Protein AF-A0A2V9ZGJ6-F1 (afdb_monomer_lite)

Sequence (106 aa):
MRLRKANTKHEYADLELMVDDYKLSKKHVNIYEPVVFYAGDARQPVELVINNISKNHIHGYVSEPKYKAADLEAMATSSTANNNAHPAQTPSSAPPQRRKLELPSN

Secondary structure (DSSP, 8-state):
-EEEEEETTTTEEEEEEEETTEEEEEEEEETT-EEEE--TT--S-EEEEEEEEETTEEEEEEE--SS-HHHHHHHHHHHHHTTS---------PPPP-PPPPPPP-

pLDDT: mean 8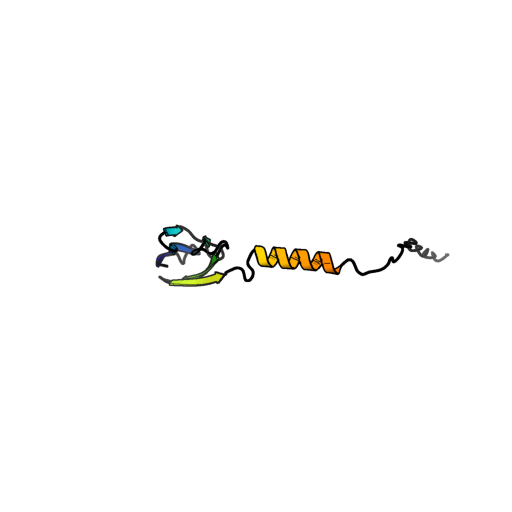0.38, std 17.4, range [40.78, 96.69]

Foldseek 3Di:
DAWPDFDQPQQFTWDWDCAPNDIDTDGGHHAQRWDWDAHDPPPWIKTWGWHHTDDRDTDTDIDTDPDHPVRVVVVVVVVVVVVPPDPDDDDDDDDDDDDDDDDDDD

Structure (mmCIF, N/CA/C/O backbone):
data_AF-A0A2V9ZGJ6-F1
#
_entry.id   AF-A0A2V9ZGJ6-F1
#
loop_
_atom_site.group_PDB
_atom_site.id
_atom_site.type_symbol
_atom_site.label_atom_id
_atom_site.label_alt_id
_atom_site.label_comp_id
_atom_site.label_asym_id
_atom_site.label_entity_id
_atom_site.label_seq_id
_atom_site.pdbx_PDB_ins_code
_atom_site.Cartn_x
_atom_site.Cartn_y
_atom_site.Cartn_z
_atom_site.occupancy
_atom_site.B_iso_or_equiv
_atom_site.auth_seq_id
_atom_site.auth_comp_id
_atom_site.auth_asym_id
_atom_site.auth_atom_id
_atom_site.pdbx_PDB_model_num
ATOM 1 N N . MET A 1 1 ? 2.470 -10.041 3.181 1.00 85.69 1 MET A N 1
ATOM 2 C CA . MET A 1 1 ? 2.248 -8.774 3.921 1.00 85.69 1 MET A CA 1
ATOM 3 C C . MET A 1 1 ? 1.414 -9.056 5.156 1.00 85.69 1 MET A C 1
ATOM 5 O O . MET A 1 1 ? 0.551 -9.923 5.097 1.00 85.69 1 MET A O 1
ATOM 9 N N . ARG A 1 2 ? 1.672 -8.363 6.262 1.00 93.12 2 ARG A N 1
ATOM 10 C CA . ARG A 1 2 ? 0.967 -8.528 7.531 1.00 93.12 2 ARG A CA 1
ATOM 11 C C . ARG A 1 2 ? 0.690 -7.167 8.156 1.00 93.12 2 ARG A C 1
ATOM 13 O O . ARG A 1 2 ? 1.598 -6.363 8.343 1.00 93.12 2 ARG A O 1
ATOM 20 N N . LEU A 1 3 ? -0.560 -6.956 8.554 1.00 95.19 3 LEU A N 1
ATOM 21 C CA . LEU 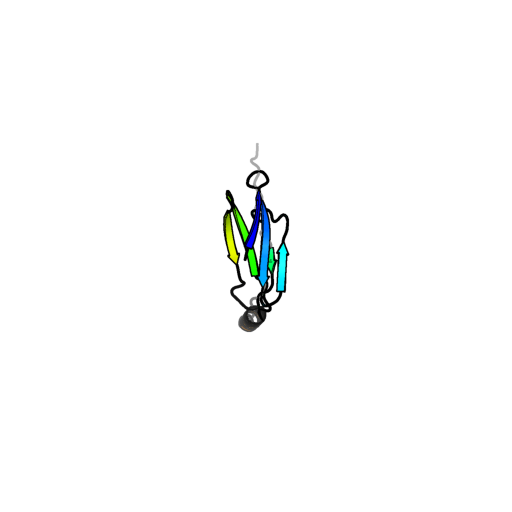A 1 3 ? -0.971 -5.813 9.358 1.00 95.19 3 LEU A CA 1
ATOM 22 C C . LEU A 1 3 ? -0.610 -6.068 10.828 1.00 95.19 3 LEU A C 1
ATOM 24 O O . LEU A 1 3 ? -1.019 -7.072 11.415 1.00 95.19 3 LEU A O 1
ATOM 28 N N . ARG A 1 4 ? 0.194 -5.182 11.416 1.00 95.50 4 ARG A N 1
ATOM 29 C CA . ARG A 1 4 ? 0.598 -5.240 12.829 1.00 95.50 4 ARG A CA 1
ATOM 30 C C . ARG A 1 4 ? -0.332 -4.415 13.709 1.00 95.50 4 ARG A C 1
ATOM 32 O O . ARG A 1 4 ? -0.652 -4.838 14.815 1.00 95.50 4 ARG A O 1
ATOM 39 N N . LYS A 1 5 ? -0.762 -3.255 13.213 1.00 95.44 5 LYS A N 1
ATOM 40 C CA . LYS A 1 5 ? -1.647 -2.327 13.917 1.00 95.44 5 LYS A CA 1
ATOM 41 C C . LYS A 1 5 ? -2.471 -1.545 12.907 1.00 95.44 5 LYS A C 1
ATOM 43 O O . LYS A 1 5 ? -1.941 -1.135 11.884 1.00 95.44 5 LYS A O 1
ATOM 48 N N . ALA A 1 6 ? -3.732 -1.297 13.233 1.00 96.06 6 ALA A N 1
ATOM 49 C CA . ALA A 1 6 ? -4.590 -0.356 12.524 1.00 96.06 6 ALA A CA 1
ATOM 50 C C . ALA A 1 6 ? -5.178 0.619 13.544 1.00 96.06 6 ALA A C 1
ATOM 52 O O . ALA A 1 6 ? -5.846 0.196 14.490 1.00 96.06 6 ALA A O 1
ATOM 53 N N . ASN A 1 7 ? -4.905 1.912 13.380 1.00 95.31 7 ASN A N 1
ATOM 54 C CA . ASN A 1 7 ? -5.493 2.965 14.191 1.00 95.31 7 ASN A CA 1
ATOM 55 C C . ASN A 1 7 ? -6.488 3.758 13.345 1.00 95.31 7 ASN A C 1
ATOM 57 O O . ASN A 1 7 ? -6.113 4.679 12.631 1.00 95.31 7 ASN A O 1
ATOM 61 N N . THR A 1 8 ? -7.768 3.417 13.469 1.00 95.38 8 THR A N 1
ATOM 62 C CA . THR A 1 8 ? -8.855 4.093 12.750 1.00 95.38 8 THR A CA 1
ATOM 63 C C . THR A 1 8 ? -9.112 5.516 13.245 1.00 95.38 8 THR A C 1
ATOM 65 O O . THR A 1 8 ? -9.754 6.283 12.547 1.00 95.38 8 THR A O 1
ATOM 68 N N . LYS A 1 9 ? -8.658 5.878 14.456 1.00 95.06 9 LYS A N 1
ATOM 69 C CA . LYS A 1 9 ? -8.866 7.225 15.013 1.00 95.06 9 LYS A CA 1
ATOM 70 C C . LYS A 1 9 ? -7.835 8.227 14.512 1.00 95.06 9 LYS A C 1
ATOM 72 O O . LYS A 1 9 ? -8.143 9.403 14.407 1.00 95.06 9 LYS A O 1
ATOM 77 N N . HIS A 1 10 ? -6.600 7.774 14.315 1.00 94.62 10 HIS A N 1
ATOM 78 C CA . HIS A 1 10 ? -5.474 8.618 13.900 1.00 94.62 10 HIS A CA 1
ATOM 79 C C . HIS A 1 10 ? -5.011 8.283 12.473 1.00 94.62 10 HIS A C 1
ATOM 81 O O . HIS A 1 10 ? -3.936 8.708 12.078 1.00 94.62 10 HIS A O 1
ATOM 87 N N . GLU A 1 11 ? -5.779 7.459 11.756 1.00 94.69 11 GLU A N 1
ATOM 88 C CA . GLU A 1 11 ? -5.590 7.128 10.339 1.00 94.69 11 GLU A CA 1
ATOM 89 C C . GLU A 1 11 ? -4.173 6.661 9.960 1.00 94.69 11 GLU A C 1
ATOM 91 O O . GLU A 1 11 ? -3.660 6.979 8.888 1.00 94.69 11 GLU A O 1
ATOM 96 N N . TYR A 1 12 ? -3.567 5.828 10.815 1.00 95.62 12 TYR A N 1
ATOM 97 C CA . TYR A 1 12 ? -2.283 5.185 10.525 1.00 95.62 12 TYR A CA 1
ATOM 98 C C . TYR A 1 12 ? -2.301 3.675 10.771 1.00 95.62 12 TYR A C 1
ATOM 100 O O . TYR A 1 12 ? -3.080 3.151 11.579 1.00 95.62 12 TYR A O 1
ATOM 108 N N . ALA A 1 13 ? -1.383 2.969 10.114 1.00 96.31 13 ALA A N 1
ATOM 109 C CA . ALA A 1 13 ? -1.166 1.539 10.279 1.00 96.31 13 ALA A CA 1
ATOM 110 C C . ALA A 1 13 ? 0.317 1.191 10.474 1.00 96.31 13 ALA A C 1
ATOM 112 O O . ALA A 1 13 ? 1.214 1.857 9.962 1.00 96.31 13 ALA A O 1
ATOM 113 N N . ASP A 1 14 ? 0.564 0.099 11.197 1.00 96.00 14 ASP A N 1
ATOM 114 C CA . ASP A 1 14 ? 1.873 -0.550 11.240 1.00 96.00 14 ASP A CA 1
ATOM 115 C C . ASP A 1 14 ? 1.822 -1.796 10.356 1.00 96.00 14 ASP A C 1
ATOM 117 O O . ASP A 1 14 ? 0.937 -2.646 10.508 1.00 96.00 14 ASP A O 1
ATOM 121 N N . LEU A 1 15 ? 2.788 -1.922 9.455 1.00 94.69 15 LEU A N 1
ATOM 122 C CA . LEU A 1 15 ? 2.847 -2.936 8.415 1.00 94.69 15 LEU A CA 1
ATOM 123 C C . LEU A 1 15 ? 4.158 -3.715 8.470 1.00 94.69 15 LEU A C 1
ATOM 125 O O . LEU A 1 15 ? 5.229 -3.187 8.766 1.00 94.69 15 LEU A O 1
ATOM 129 N N . GLU A 1 16 ? 4.065 -4.991 8.134 1.00 95.06 16 GLU A N 1
ATOM 130 C CA . GLU A 1 16 ? 5.198 -5.885 7.979 1.00 95.06 16 GLU A CA 1
ATOM 131 C C . GLU A 1 16 ? 5.105 -6.565 6.610 1.00 95.06 16 GLU A C 1
ATOM 133 O O . GLU A 1 16 ? 4.185 -7.335 6.329 1.00 95.06 16 GLU A O 1
ATOM 138 N N . LEU A 1 17 ? 6.047 -6.255 5.730 1.00 91.88 17 LEU A N 1
ATOM 139 C CA . LEU A 1 17 ? 6.137 -6.801 4.383 1.00 91.88 17 LEU A CA 1
ATOM 140 C C . LEU A 1 17 ? 7.315 -7.772 4.318 1.00 91.88 17 LEU A C 1
ATOM 142 O O . LEU A 1 17 ? 8.367 -7.521 4.899 1.00 91.88 17 LEU A O 1
ATOM 146 N N . MET A 1 18 ? 7.116 -8.882 3.617 1.00 91.19 18 MET A N 1
ATOM 147 C CA . MET A 1 18 ? 8.204 -9.762 3.210 1.00 91.19 18 MET A CA 1
ATOM 148 C C . MET A 1 18 ? 8.439 -9.472 1.736 1.00 91.19 18 MET A C 1
ATOM 150 O O . MET A 1 18 ? 7.482 -9.550 0.961 1.00 91.19 18 MET A O 1
ATOM 154 N N . VAL A 1 19 ? 9.650 -9.056 1.396 1.00 88.94 19 VAL A N 1
ATOM 155 C CA . VAL A 1 19 ? 10.066 -8.751 0.032 1.00 88.94 19 VAL A CA 1
ATOM 156 C C . VAL A 1 19 ? 11.285 -9.601 -0.254 1.00 88.94 19 VAL A C 1
ATOM 158 O O . VAL A 1 19 ? 12.309 -9.419 0.400 1.00 88.94 19 VAL A O 1
ATOM 161 N N . ASP A 1 20 ? 11.138 -10.560 -1.162 1.00 86.88 20 ASP A N 1
ATOM 162 C CA . ASP A 1 20 ? 12.114 -11.631 -1.369 1.00 86.88 20 ASP A CA 1
ATOM 163 C C . ASP A 1 20 ? 12.427 -12.323 -0.034 1.00 86.88 20 ASP A C 1
ATOM 165 O O . ASP A 1 20 ? 11.513 -12.829 0.622 1.00 86.88 20 ASP A O 1
ATOM 169 N N . ASP A 1 21 ? 13.677 -12.249 0.417 1.00 88.94 21 ASP A N 1
ATOM 170 C CA . ASP A 1 21 ? 14.140 -12.776 1.702 1.00 88.94 21 ASP A CA 1
ATOM 171 C C . ASP A 1 21 ? 14.258 -11.695 2.795 1.00 88.94 21 ASP A C 1
ATOM 173 O O . ASP A 1 21 ? 14.647 -11.971 3.935 1.00 88.94 21 ASP A O 1
ATOM 177 N N . TYR A 1 22 ? 13.908 -10.445 2.480 1.00 87.94 22 TYR A N 1
ATOM 178 C CA . TYR A 1 22 ? 13.991 -9.318 3.399 1.00 87.94 22 TYR A CA 1
ATOM 179 C C . TYR A 1 22 ? 12.661 -9.032 4.087 1.00 87.94 22 TYR A C 1
ATOM 181 O O . TYR A 1 22 ? 11.587 -8.941 3.488 1.00 87.94 22 TYR A O 1
ATOM 189 N N . LYS A 1 23 ? 12.749 -8.799 5.395 1.00 91.75 23 LYS A N 1
ATOM 190 C CA . LYS A 1 23 ? 11.615 -8.406 6.221 1.00 91.75 23 LYS A CA 1
ATOM 191 C C . LYS A 1 23 ? 11.614 -6.897 6.441 1.00 91.75 23 LYS A C 1
ATOM 193 O O . LYS A 1 23 ? 12.423 -6.369 7.201 1.00 91.75 23 LYS A O 1
ATOM 198 N N . LEU A 1 24 ? 10.660 -6.207 5.827 1.00 91.50 24 LEU A N 1
ATOM 199 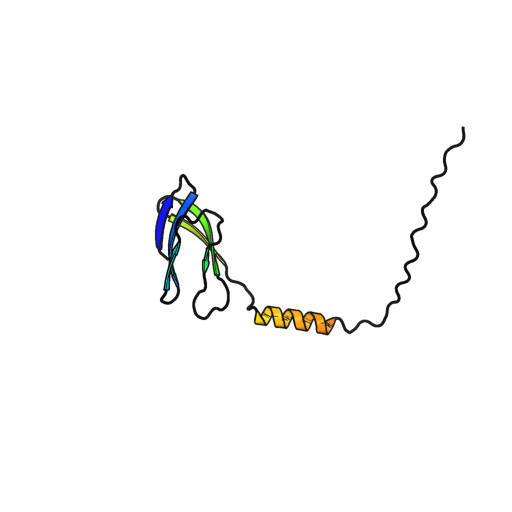C CA . LEU A 1 24 ? 10.478 -4.768 5.958 1.00 91.50 24 LEU A CA 1
ATOM 200 C C . LEU A 1 24 ? 9.386 -4.457 6.988 1.00 91.50 24 LEU A C 1
ATOM 202 O O . LEU A 1 24 ? 8.227 -4.831 6.823 1.00 91.50 24 LEU A O 1
ATOM 206 N N . SER A 1 25 ? 9.743 -3.729 8.044 1.00 94.56 25 SER A N 1
ATOM 207 C CA . SER A 1 25 ? 8.792 -3.228 9.041 1.00 94.56 25 SER A CA 1
ATOM 208 C C . SER A 1 25 ? 8.588 -1.729 8.842 1.00 94.56 25 SER A C 1
ATOM 210 O O . SER A 1 25 ? 9.500 -0.944 9.094 1.00 94.56 25 SER A O 1
ATOM 212 N N . LYS A 1 26 ? 7.381 -1.320 8.451 1.00 94.38 26 LYS A N 1
ATOM 213 C CA . LYS A 1 26 ? 6.986 0.089 8.335 1.00 94.38 26 LYS A CA 1
ATOM 214 C C . LYS A 1 26 ? 6.021 0.417 9.461 1.00 94.38 26 LYS A C 1
ATOM 216 O O . LYS A 1 26 ? 4.985 -0.223 9.603 1.00 94.38 26 LYS A O 1
ATOM 221 N N . LYS A 1 27 ? 6.393 1.372 10.303 1.00 95.19 27 LYS A N 1
ATOM 222 C CA . LYS A 1 27 ? 5.573 1.815 11.432 1.00 95.19 27 LYS A CA 1
AT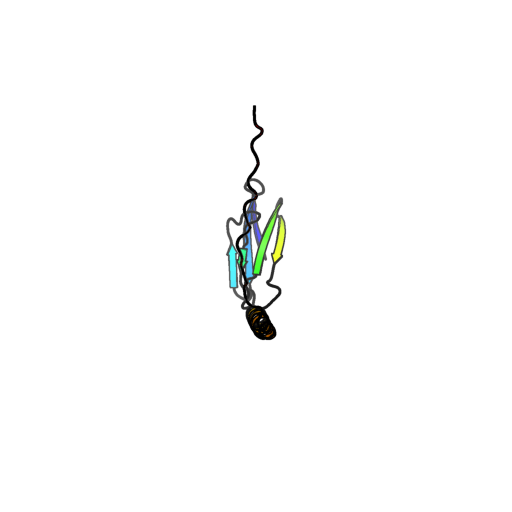OM 223 C C . LYS A 1 27 ? 4.983 3.172 11.104 1.00 95.19 27 LYS A C 1
ATOM 225 O O . LYS A 1 27 ? 5.661 3.967 10.463 1.00 95.19 27 LYS A O 1
ATOM 230 N N . HIS A 1 28 ? 3.779 3.422 11.598 1.00 95.75 28 HIS A N 1
ATOM 231 C CA . HIS A 1 28 ? 3.115 4.712 11.494 1.00 95.75 28 HIS A CA 1
ATOM 232 C C . HIS A 1 28 ? 2.944 5.197 10.043 1.00 95.75 28 HIS A C 1
ATOM 234 O O . HIS A 1 28 ? 3.222 6.347 9.734 1.00 95.75 28 HIS A O 1
ATOM 240 N N . VAL A 1 29 ? 2.502 4.299 9.157 1.00 95.56 29 VAL A N 1
ATOM 241 C CA . VAL A 1 29 ? 2.163 4.637 7.767 1.00 95.56 29 VAL A CA 1
ATOM 242 C C . VAL A 1 29 ? 0.800 5.308 7.755 1.00 95.56 29 VAL A C 1
ATOM 244 O O . VAL A 1 29 ? -0.180 4.682 8.172 1.00 95.56 29 VAL A O 1
ATOM 247 N N . ASN A 1 30 ? 0.733 6.551 7.288 1.00 96.69 30 ASN A N 1
ATOM 248 C CA . ASN A 1 30 ? -0.524 7.283 7.182 1.00 96.69 30 ASN A CA 1
ATOM 249 C C . ASN A 1 30 ? -1.308 6.877 5.928 1.00 96.69 30 ASN A C 1
ATOM 251 O O . ASN A 1 30 ? -0.765 6.317 4.971 1.00 96.69 30 ASN A O 1
ATOM 255 N N . ILE A 1 31 ? -2.605 7.177 5.915 1.00 95.50 31 ILE A N 1
ATOM 256 C CA . ILE A 1 31 ? -3.391 7.113 4.679 1.00 95.50 31 ILE A CA 1
ATOM 257 C C . ILE A 1 31 ? -2.803 8.051 3.613 1.00 95.50 31 ILE A C 1
ATOM 259 O O . ILE A 1 31 ? -2.296 9.126 3.924 1.00 95.50 31 ILE A O 1
ATOM 263 N N . TYR A 1 32 ? -2.866 7.630 2.351 1.00 96.06 32 TYR A N 1
ATOM 264 C CA . TYR A 1 32 ? -2.320 8.324 1.178 1.00 96.06 32 TYR A CA 1
ATOM 265 C C . TYR A 1 32 ? -0.802 8.552 1.186 1.00 96.06 32 TYR A C 1
ATOM 267 O O . TYR A 1 32 ? -0.279 9.227 0.302 1.00 96.06 32 TYR A O 1
ATOM 275 N N . GLU A 1 33 ? -0.081 7.955 2.134 1.00 94.62 33 GLU A N 1
ATOM 276 C CA . GLU A 1 33 ? 1.375 7.978 2.159 1.00 94.62 33 GLU A CA 1
ATOM 277 C C . GLU A 1 33 ? 1.934 6.813 1.323 1.00 94.62 33 GLU A C 1
ATOM 279 O O . GLU A 1 33 ? 1.618 5.650 1.608 1.00 94.62 33 GLU A O 1
ATOM 284 N N . PRO A 1 34 ? 2.751 7.082 0.286 1.00 94.94 34 PRO A N 1
ATOM 285 C CA . PRO A 1 34 ? 3.338 6.030 -0.529 1.00 94.94 34 PRO A CA 1
ATOM 286 C C . PRO A 1 34 ? 4.466 5.323 0.224 1.00 94.94 34 PRO A C 1
ATOM 288 O O . PRO A 1 34 ? 5.487 5.909 0.590 1.00 94.94 34 PRO A O 1
ATOM 291 N N . VAL A 1 35 ? 4.311 4.016 0.416 1.00 93.81 35 VAL A N 1
ATOM 292 C CA . VAL A 1 35 ? 5.356 3.146 0.951 1.00 93.81 35 VAL A CA 1
ATOM 293 C C . VAL A 1 35 ? 6.099 2.501 -0.209 1.00 93.81 35 VAL A C 1
ATOM 295 O O . VAL A 1 35 ? 5.644 1.506 -0.770 1.00 93.81 35 VAL A O 1
ATOM 298 N N . VAL A 1 36 ? 7.263 3.058 -0.533 1.00 92.88 36 VAL A N 1
ATOM 299 C CA . VAL A 1 36 ? 8.126 2.555 -1.608 1.00 92.88 36 VAL A CA 1
ATOM 300 C C . VAL A 1 36 ? 8.967 1.363 -1.134 1.00 92.88 36 VAL A C 1
ATOM 302 O O . VAL A 1 36 ? 9.582 1.412 -0.061 1.00 92.88 36 VAL A O 1
ATOM 305 N N . PHE A 1 37 ? 9.018 0.299 -1.935 1.00 91.06 37 PHE A N 1
ATOM 306 C CA . PHE A 1 37 ? 9.887 -0.867 -1.759 1.00 91.06 37 PHE A CA 1
ATOM 307 C C . PHE A 1 37 ? 10.326 -1.437 -3.118 1.00 91.06 37 PHE A C 1
ATOM 309 O O . PHE A 1 37 ? 9.749 -1.121 -4.150 1.00 91.06 37 PHE A O 1
ATOM 316 N N . TYR A 1 38 ? 11.363 -2.271 -3.124 1.00 89.31 38 TYR A N 1
ATOM 317 C CA . TYR A 1 38 ? 11.881 -2.927 -4.330 1.00 89.31 38 TYR A CA 1
ATOM 318 C C . TYR A 1 38 ? 11.643 -4.423 -4.206 1.00 89.31 38 TYR A C 1
ATOM 320 O O . TYR A 1 38 ? 12.094 -4.990 -3.218 1.00 89.31 38 TYR A O 1
ATOM 328 N N . ALA A 1 39 ? 10.931 -5.028 -5.157 1.00 82.94 39 ALA A N 1
ATOM 329 C CA . ALA A 1 39 ? 10.593 -6.450 -5.138 1.00 82.94 39 ALA A CA 1
ATOM 330 C C . ALA A 1 39 ? 11.420 -7.253 -6.153 1.00 82.94 39 ALA A C 1
ATOM 332 O O . ALA A 1 39 ? 11.362 -6.987 -7.352 1.00 82.94 39 ALA A O 1
ATOM 333 N N . GLY A 1 40 ? 12.148 -8.263 -5.694 1.00 78.25 40 GLY A N 1
ATOM 334 C CA . GLY A 1 40 ? 12.944 -9.176 -6.510 1.00 78.25 40 GLY A CA 1
ATOM 335 C C . GLY A 1 40 ? 14.091 -8.498 -7.243 1.00 78.25 40 GLY A C 1
ATOM 336 O O . GLY A 1 40 ? 14.618 -7.461 -6.840 1.00 78.25 40 GLY A O 1
ATOM 337 N N . ASP A 1 41 ? 14.409 -9.054 -8.411 1.00 69.88 41 ASP A N 1
ATOM 338 C CA . ASP A 1 41 ? 15.321 -8.451 -9.389 1.00 69.88 41 ASP A CA 1
ATOM 339 C C . ASP A 1 41 ? 14.730 -7.199 -10.069 1.00 69.88 41 ASP A C 1
ATOM 341 O O . ASP A 1 41 ? 15.341 -6.618 -10.979 1.00 69.88 41 ASP A O 1
ATOM 345 N N . ALA A 1 42 ? 13.528 -6.755 -9.676 1.00 66.44 42 ALA A N 1
ATOM 346 C CA . ALA A 1 42 ? 12.956 -5.545 -10.232 1.00 66.44 42 ALA A CA 1
ATOM 347 C C . ALA A 1 42 ? 13.782 -4.332 -9.784 1.00 66.44 42 ALA A C 1
ATOM 349 O O . ALA A 1 42 ? 13.663 -3.808 -8.681 1.00 66.44 42 ALA A O 1
ATOM 350 N N . ARG A 1 43 ? 14.563 -3.795 -10.723 1.00 74.56 43 ARG A N 1
ATOM 351 C CA . ARG A 1 43 ? 15.243 -2.489 -10.632 1.00 74.56 43 ARG A CA 1
ATOM 352 C C . ARG A 1 43 ? 14.298 -1.283 -10.540 1.00 74.56 43 ARG A C 1
ATOM 354 O O . ARG A 1 43 ? 14.741 -0.157 -10.743 1.00 74.56 43 ARG A O 1
ATOM 361 N N . GLN A 1 44 ? 13.001 -1.497 -10.341 1.00 84.94 44 GLN A N 1
ATOM 362 C CA . GLN A 1 44 ? 11.992 -0.444 -10.345 1.00 84.94 44 GLN A CA 1
ATOM 363 C C . GLN A 1 44 ? 11.299 -0.389 -8.979 1.00 84.94 44 GLN A C 1
ATOM 365 O O . GLN A 1 44 ? 10.999 -1.447 -8.421 1.00 84.94 44 GLN A O 1
ATOM 370 N N . PRO A 1 45 ? 11.056 0.817 -8.443 1.00 90.44 45 PRO A N 1
ATOM 371 C CA . PRO A 1 45 ? 10.344 0.981 -7.186 1.00 90.44 45 PRO A CA 1
ATOM 372 C C . PRO A 1 45 ? 8.875 0.583 -7.349 1.00 90.44 45 PRO A C 1
ATOM 374 O O . PRO A 1 45 ? 8.227 0.952 -8.325 1.00 90.44 45 PRO A O 1
ATOM 377 N N . VAL A 1 46 ? 8.359 -0.149 -6.371 1.00 91.69 46 VAL A N 1
ATOM 378 C CA . VAL A 1 46 ? 6.942 -0.468 -6.198 1.00 91.69 46 VAL A CA 1
ATOM 379 C C . VAL A 1 46 ? 6.419 0.348 -5.029 1.00 91.69 46 VAL A C 1
ATOM 381 O O . VAL A 1 46 ? 7.109 0.504 -4.021 1.00 91.69 46 VAL A O 1
ATOM 384 N N . GLU A 1 47 ? 5.199 0.861 -5.135 1.00 93.56 47 GLU A N 1
ATOM 385 C CA . GLU A 1 47 ? 4.607 1.695 -4.091 1.00 93.56 47 GLU A CA 1
ATOM 386 C C . GLU A 1 47 ? 3.318 1.070 -3.574 1.00 93.56 47 GLU A C 1
ATOM 388 O O . GLU A 1 47 ? 2.456 0.669 -4.351 1.00 93.56 47 GLU A O 1
ATOM 393 N N . LEU A 1 48 ? 3.178 0.993 -2.253 1.00 94.19 48 LEU A N 1
ATOM 394 C CA . LEU A 1 48 ? 1.931 0.644 -1.583 1.00 94.19 48 LEU A CA 1
ATOM 395 C C . LEU A 1 48 ? 1.298 1.913 -1.017 1.00 94.19 48 LEU A C 1
ATOM 397 O O . LEU A 1 48 ? 1.932 2.614 -0.231 1.00 94.19 48 LEU A O 1
ATOM 401 N N . VAL A 1 49 ? 0.031 2.151 -1.341 1.00 95.94 49 VAL A N 1
ATOM 402 C CA . VAL A 1 49 ? -0.748 3.272 -0.806 1.00 95.94 49 VAL A CA 1
ATOM 403 C C . VAL A 1 49 ? -1.971 2.737 -0.079 1.00 95.94 49 VAL A C 1
ATOM 405 O O . VAL A 1 49 ? -2.739 1.951 -0.633 1.00 95.94 49 VAL A O 1
ATOM 408 N N . ILE A 1 50 ? -2.173 3.183 1.159 1.00 96.44 50 ILE A N 1
ATOM 409 C CA . ILE A 1 50 ? -3.371 2.883 1.949 1.00 96.44 50 ILE A CA 1
ATOM 410 C C . ILE A 1 50 ? -4.390 3.995 1.706 1.00 96.44 50 ILE A C 1
ATOM 412 O O . ILE A 1 50 ? -4.076 5.158 1.925 1.00 96.44 50 ILE A O 1
ATOM 416 N N . ASN A 1 51 ? -5.610 3.663 1.292 1.00 96.62 51 ASN A N 1
ATOM 417 C CA . ASN A 1 51 ? -6.679 4.652 1.103 1.00 96.62 51 ASN A CA 1
ATOM 418 C C . ASN A 1 51 ? -7.728 4.623 2.224 1.00 96.62 51 ASN A C 1
ATOM 420 O O . ASN A 1 51 ? -8.432 5.607 2.434 1.00 96.62 51 ASN A O 1
ATOM 424 N N . ASN A 1 52 ? -7.850 3.509 2.950 1.00 96.00 52 ASN A N 1
AT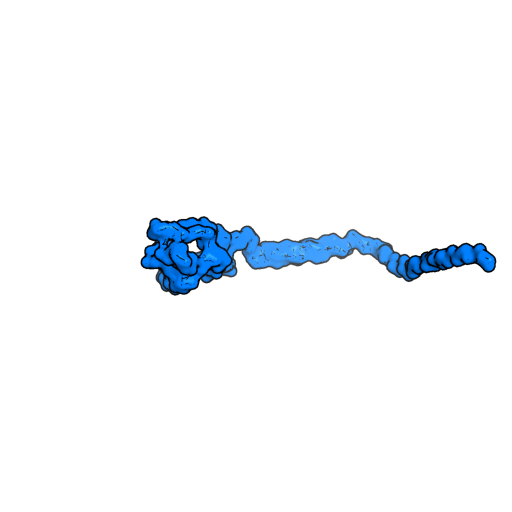OM 425 C CA . ASN A 1 52 ? -8.782 3.394 4.062 1.00 96.00 52 ASN A CA 1
ATOM 426 C C . ASN A 1 52 ? -8.256 2.442 5.141 1.00 96.00 52 ASN A C 1
ATOM 428 O O . ASN A 1 52 ? -7.656 1.407 4.844 1.00 96.00 52 ASN A O 1
ATOM 432 N N . ILE A 1 53 ? -8.521 2.777 6.403 1.00 95.69 53 ILE A N 1
ATOM 433 C CA . ILE A 1 53 ? -8.190 1.947 7.560 1.00 95.69 53 ILE A CA 1
ATOM 434 C C . ILE A 1 53 ? -9.479 1.658 8.317 1.00 95.69 53 ILE A C 1
ATOM 436 O O . ILE A 1 53 ? -10.171 2.569 8.768 1.00 95.69 53 ILE A O 1
ATOM 440 N N . SER A 1 54 ? -9.775 0.378 8.497 1.00 94.25 54 SER A N 1
ATOM 441 C CA . SER A 1 54 ? -10.911 -0.105 9.271 1.00 94.25 54 SER A CA 1
ATOM 442 C C . SER A 1 54 ? -10.432 -1.007 10.412 1.00 94.25 54 SER A C 1
ATOM 444 O O . SER A 1 54 ? -9.234 -1.213 10.638 1.00 94.25 54 SER A O 1
ATOM 446 N N . LYS A 1 55 ? -11.364 -1.513 11.225 1.00 92.56 55 LYS A N 1
ATOM 447 C CA . LYS A 1 55 ? -10.998 -2.341 12.377 1.00 92.56 55 LYS A CA 1
ATOM 448 C C . LYS A 1 55 ? -10.325 -3.630 11.892 1.00 92.56 55 LYS A C 1
ATOM 450 O O . LYS A 1 55 ? -10.965 -4.486 11.284 1.00 92.56 55 LYS A O 1
ATOM 455 N N . ASN A 1 56 ? -9.042 -3.776 12.223 1.00 90.75 56 ASN A N 1
ATOM 456 C CA . ASN A 1 56 ? -8.192 -4.913 11.853 1.00 90.75 56 ASN A CA 1
ATOM 457 C C . ASN A 1 56 ? -7.993 -5.117 10.341 1.00 90.75 56 ASN A C 1
ATOM 459 O O . ASN A 1 56 ? -7.496 -6.167 9.947 1.00 90.75 56 ASN A O 1
ATOM 463 N N . HIS A 1 57 ? -8.359 -4.145 9.505 1.00 94.00 57 HIS A N 1
ATOM 464 C CA . HIS A 1 57 ? -8.231 -4.240 8.054 1.00 94.00 57 HIS A CA 1
ATOM 465 C C . HIS A 1 57 ? -7.769 -2.906 7.473 1.00 94.00 57 HIS A C 1
ATOM 467 O O . HIS A 1 57 ? -8.019 -1.839 8.031 1.00 94.00 57 HIS A O 1
ATOM 473 N N . ILE A 1 58 ? -7.079 -2.980 6.341 1.00 95.00 58 ILE A N 1
ATOM 474 C CA . ILE A 1 58 ? -6.696 -1.821 5.542 1.00 95.00 58 ILE A CA 1
ATOM 475 C C . ILE A 1 58 ? -7.094 -2.075 4.093 1.00 95.00 58 ILE A C 1
ATOM 477 O O . ILE A 1 58 ? -7.044 -3.213 3.625 1.00 95.00 58 ILE A O 1
ATOM 481 N N . HIS A 1 59 ? -7.475 -1.015 3.397 1.00 96.12 59 HIS A N 1
ATOM 482 C CA . HIS A 1 59 ? -7.673 -1.011 1.958 1.00 96.12 59 HIS A CA 1
ATOM 483 C C . HIS A 1 59 ? -6.620 -0.105 1.332 1.00 96.12 59 HIS A C 1
ATOM 485 O O . HIS A 1 59 ? -6.173 0.876 1.932 1.00 96.12 59 HIS A O 1
ATOM 491 N N . GLY A 1 60 ? -6.200 -0.465 0.129 1.00 94.94 60 GLY A N 1
ATOM 492 C CA . GLY A 1 60 ? -5.145 0.230 -0.575 1.00 94.94 60 GLY A CA 1
ATOM 493 C C . GLY A 1 60 ? -4.884 -0.389 -1.934 1.00 94.94 60 GLY A C 1
ATOM 494 O O . GLY A 1 60 ? -5.576 -1.320 -2.350 1.00 94.94 60 GLY A O 1
ATOM 495 N N . TYR A 1 61 ? -3.872 0.128 -2.609 1.00 95.50 61 TYR A N 1
ATOM 496 C CA . TYR A 1 61 ? -3.413 -0.370 -3.896 1.00 95.50 61 TYR A CA 1
ATOM 497 C C . TYR A 1 61 ? -1.890 -0.421 -3.929 1.00 95.50 61 TYR A C 1
ATOM 499 O O . TYR A 1 61 ? -1.208 0.278 -3.179 1.00 95.50 61 TYR A O 1
ATOM 507 N N . VAL A 1 62 ? -1.374 -1.276 -4.807 1.00 93.38 62 VAL A N 1
ATOM 508 C CA . VAL A 1 62 ? 0.048 -1.366 -5.123 1.00 93.38 62 VAL A CA 1
ATOM 509 C C . VAL A 1 62 ? 0.226 -0.911 -6.563 1.00 93.38 62 VAL A C 1
ATOM 511 O O . VAL A 1 62 ? -0.512 -1.366 -7.439 1.00 93.38 62 VAL A O 1
ATOM 514 N N . SER A 1 63 ? 1.167 -0.005 -6.805 1.00 91.38 63 SER A N 1
ATOM 515 C CA . SER A 1 63 ? 1.490 0.493 -8.139 1.00 91.38 63 SER A CA 1
ATOM 516 C C . SER A 1 63 ? 2.919 0.151 -8.525 1.00 91.38 63 SER A C 1
ATOM 518 O O . SER A 1 63 ? 3.851 0.360 -7.748 1.00 91.38 63 SER A O 1
ATOM 520 N N . GLU A 1 64 ? 3.077 -0.323 -9.758 1.00 90.06 64 GLU A N 1
ATOM 521 C CA . GLU A 1 64 ? 4.366 -0.600 -10.385 1.00 90.06 64 GLU A CA 1
ATOM 522 C C . GLU A 1 64 ? 4.522 0.245 -11.661 1.00 90.06 64 GLU A C 1
ATOM 524 O O . GLU A 1 64 ? 3.546 0.432 -12.400 1.00 90.06 64 GLU A O 1
ATOM 529 N N . PRO A 1 65 ? 5.729 0.750 -11.967 1.00 88.31 65 PRO A N 1
ATOM 530 C CA . PRO A 1 65 ? 5.995 1.451 -13.216 1.00 88.31 65 PRO A CA 1
ATOM 531 C C . PRO A 1 65 ? 5.749 0.556 -14.438 1.00 88.31 65 PRO A C 1
ATOM 533 O O . PRO A 1 65 ? 6.271 -0.555 -14.527 1.00 88.31 65 PRO A O 1
ATOM 536 N N . LYS A 1 66 ? 4.994 1.069 -15.420 1.00 84.75 66 LYS A N 1
ATOM 537 C CA . LYS A 1 66 ? 4.657 0.337 -16.657 1.00 84.75 66 LYS A CA 1
ATOM 538 C C . LYS A 1 66 ? 5.877 0.037 -17.534 1.00 84.75 66 LYS A C 1
ATOM 540 O O . LYS A 1 66 ? 5.932 -1.014 -18.165 1.00 84.75 66 LYS A O 1
ATOM 545 N N . TYR A 1 67 ? 6.817 0.971 -17.614 1.00 82.25 67 TYR A N 1
ATOM 546 C CA . TYR A 1 67 ? 7.986 0.877 -18.486 1.00 82.25 67 TYR A CA 1
ATOM 547 C C . TYR A 1 67 ? 9.244 0.762 -17.634 1.00 82.25 67 TYR A C 1
ATOM 549 O O . TYR A 1 67 ? 9.352 1.412 -16.591 1.00 82.25 67 TYR A O 1
ATOM 557 N N . LYS A 1 68 ? 10.206 -0.058 -18.065 1.00 81.50 68 LYS A N 1
ATOM 558 C CA . LYS A 1 68 ? 11.517 -0.086 -17.414 1.00 81.50 68 LYS A CA 1
ATOM 559 C C . LYS A 1 68 ? 12.275 1.181 -17.798 1.00 81.50 68 LYS A C 1
ATOM 561 O O . LYS A 1 68 ? 12.095 1.691 -18.898 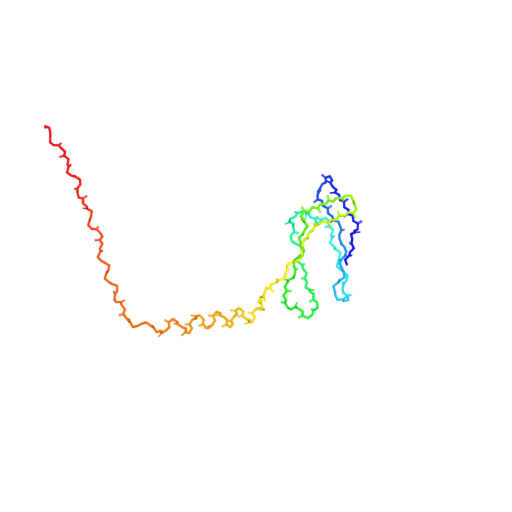1.00 81.50 68 LYS A O 1
ATOM 566 N N . ALA A 1 69 ? 13.173 1.656 -16.935 1.00 78.12 69 ALA A N 1
ATOM 567 C CA . ALA A 1 69 ? 13.988 2.841 -17.232 1.00 78.12 69 ALA A CA 1
ATOM 568 C C . ALA A 1 69 ? 14.680 2.770 -18.612 1.00 78.12 69 ALA A C 1
ATOM 570 O O . ALA A 1 69 ? 14.699 3.758 -19.335 1.00 78.12 69 ALA A O 1
ATOM 571 N N . ALA A 1 70 ? 15.160 1.588 -19.015 1.00 78.50 70 ALA A N 1
ATOM 572 C CA . ALA A 1 70 ? 15.757 1.370 -20.334 1.00 78.50 70 ALA A CA 1
ATOM 573 C C . ALA A 1 70 ? 14.766 1.569 -21.499 1.00 78.50 70 ALA A C 1
ATOM 575 O O . ALA A 1 70 ? 15.149 2.097 -22.540 1.00 78.50 70 ALA A O 1
ATOM 576 N N . ASP A 1 71 ? 13.497 1.194 -21.320 1.00 81.81 71 ASP A N 1
ATOM 577 C CA . ASP A 1 71 ? 12.454 1.396 -22.330 1.00 81.81 71 ASP A CA 1
ATOM 578 C C . ASP A 1 71 ? 12.107 2.884 -22.465 1.00 81.81 71 ASP A C 1
ATOM 580 O O . ASP A 1 71 ? 11.929 3.369 -23.582 1.00 81.81 71 ASP A O 1
ATOM 584 N N . LEU A 1 72 ? 12.060 3.628 -21.346 1.00 80.44 72 LEU A N 1
ATOM 585 C CA . LEU A 1 72 ? 11.893 5.087 -21.388 1.00 80.44 72 LEU A CA 1
ATOM 586 C C . LEU A 1 72 ? 13.065 5.759 -22.117 1.00 80.44 72 LEU A C 1
ATOM 588 O O . LEU A 1 72 ? 12.836 6.635 -22.948 1.00 80.44 72 LEU A O 1
ATOM 592 N N . GLU A 1 73 ? 14.300 5.332 -21.845 1.00 81.06 73 GLU A N 1
ATOM 593 C CA . GLU A 1 73 ? 15.509 5.867 -22.488 1.00 81.06 73 GLU A CA 1
ATOM 594 C C . GLU A 1 73 ? 15.514 5.600 -24.008 1.00 81.06 73 GLU A C 1
ATOM 596 O O . GLU A 1 73 ? 15.807 6.484 -24.821 1.00 81.06 73 GLU A O 1
ATOM 601 N N . ALA A 1 74 ? 15.117 4.391 -24.420 1.00 80.56 74 ALA A N 1
ATOM 602 C CA . ALA A 1 74 ? 14.976 4.023 -25.827 1.00 80.56 74 ALA A CA 1
ATOM 603 C C . ALA A 1 74 ? 13.861 4.821 -26.536 1.00 80.56 74 ALA A C 1
ATOM 605 O O . ALA A 1 74 ? 14.045 5.269 -27.674 1.00 80.56 74 ALA A O 1
ATOM 606 N N . MET A 1 75 ? 12.722 5.051 -25.868 1.00 79.50 75 MET A N 1
ATOM 607 C CA . MET A 1 75 ? 11.631 5.900 -26.375 1.00 79.50 75 MET A CA 1
ATOM 608 C C . MET A 1 75 ? 12.049 7.375 -26.494 1.00 79.50 75 MET A C 1
ATOM 610 O O . MET A 1 75 ? 11.720 8.041 -27.479 1.00 79.50 75 MET A O 1
ATOM 614 N N . ALA A 1 76 ? 12.818 7.894 -25.535 1.00 79.38 76 ALA A N 1
ATOM 615 C CA . ALA A 1 76 ? 13.343 9.257 -25.584 1.00 79.38 76 ALA A CA 1
ATOM 616 C C . ALA A 1 76 ? 14.329 9.445 -26.753 1.00 79.38 76 ALA A C 1
ATOM 618 O O . ALA A 1 76 ? 14.250 10.429 -27.490 1.00 79.38 76 ALA A O 1
ATOM 619 N N . THR A 1 77 ? 15.205 8.463 -26.993 1.00 74.12 77 THR A N 1
ATOM 620 C CA . THR A 1 77 ? 16.194 8.508 -28.085 1.00 74.12 77 THR A CA 1
ATOM 621 C C . THR A 1 77 ? 15.534 8.439 -29.469 1.00 74.12 77 THR A C 1
ATOM 623 O O . THR A 1 77 ? 15.908 9.179 -30.382 1.00 74.12 77 THR A O 1
ATOM 626 N N . SER A 1 78 ? 14.501 7.606 -29.630 1.00 66.06 78 SER A N 1
ATOM 627 C CA . SER A 1 78 ? 13.739 7.497 -30.886 1.00 66.06 78 SER A CA 1
ATOM 628 C C . SER A 1 78 ? 12.882 8.738 -31.184 1.00 66.06 78 SER A C 1
ATOM 630 O O . SER A 1 78 ? 12.672 9.067 -32.351 1.00 66.06 78 SER A O 1
ATOM 632 N N . SER A 1 79 ? 12.476 9.492 -30.157 1.00 60.75 79 SER A N 1
ATOM 633 C CA . SER A 1 79 ? 11.779 10.779 -30.315 1.00 60.75 79 SER A CA 1
ATOM 634 C C . SER A 1 79 ? 12.699 11.887 -30.848 1.00 60.75 79 SER A C 1
ATOM 636 O O . SER A 1 79 ? 12.270 12.722 -31.642 1.00 60.75 79 SER A O 1
ATOM 638 N N . THR A 1 80 ? 13.980 11.888 -30.470 1.00 58.94 80 THR A N 1
ATOM 639 C CA . THR A 1 80 ? 14.968 12.866 -30.965 1.00 58.94 80 THR A CA 1
ATOM 640 C C . THR A 1 80 ? 15.405 12.563 -32.402 1.00 58.94 80 THR A C 1
ATOM 642 O O . THR A 1 80 ? 15.574 13.483 -33.198 1.00 58.94 80 THR A O 1
ATOM 645 N N . ALA A 1 81 ? 15.507 11.284 -32.781 1.00 55.94 81 ALA A N 1
ATOM 646 C CA . ALA A 1 81 ? 15.889 10.878 -34.138 1.00 55.94 81 ALA A CA 1
ATOM 647 C C . ALA A 1 81 ? 14.835 11.224 -35.213 1.00 55.94 81 ALA A C 1
ATOM 649 O O . ALA A 1 81 ? 15.189 11.413 -36.376 1.00 55.94 81 ALA A O 1
ATOM 650 N N . ASN A 1 82 ? 13.556 11.351 -34.837 1.00 55.31 82 ASN A N 1
ATOM 651 C CA . ASN A 1 82 ? 12.461 11.622 -35.777 1.00 55.31 82 ASN A CA 1
ATOM 652 C C . ASN A 1 82 ? 12.209 13.125 -36.035 1.00 55.31 82 ASN A C 1
ATOM 654 O O . ASN A 1 82 ? 11.424 13.472 -36.913 1.00 55.31 82 ASN A O 1
ATOM 658 N N . ASN A 1 83 ? 12.883 14.024 -35.305 1.00 57.09 83 ASN A N 1
ATOM 659 C CA . ASN A 1 83 ? 12.758 15.480 -35.474 1.00 57.09 83 ASN A CA 1
ATOM 660 C C . ASN A 1 83 ? 13.769 16.082 -36.473 1.00 57.09 83 ASN A C 1
ATOM 662 O O . ASN A 1 83 ? 13.731 17.281 -36.738 1.00 57.09 83 ASN A O 1
ATOM 666 N N . ASN A 1 84 ? 14.634 15.264 -37.085 1.00 55.81 84 ASN A N 1
ATOM 667 C CA . ASN A 1 84 ? 15.630 15.714 -38.068 1.00 55.81 84 ASN A CA 1
ATOM 668 C C . ASN A 1 84 ? 15.136 15.719 -39.531 1.00 55.81 84 ASN A C 1
ATOM 670 O O . ASN A 1 84 ? 15.942 15.853 -40.450 1.00 55.81 84 ASN A O 1
ATOM 674 N N . ALA A 1 85 ? 13.825 15.625 -39.768 1.00 48.47 85 ALA A N 1
ATOM 675 C CA . ALA A 1 85 ? 13.231 15.753 -41.099 1.00 48.47 85 ALA A CA 1
ATOM 676 C C . ALA A 1 85 ? 12.200 16.895 -41.153 1.00 48.47 85 ALA A C 1
ATOM 678 O O . ALA A 1 85 ? 11.009 16.671 -41.354 1.00 48.47 85 ALA A O 1
ATOM 679 N N . HIS A 1 86 ? 12.656 18.142 -41.005 1.00 43.81 86 HIS A N 1
ATOM 680 C CA . HIS A 1 86 ? 11.905 19.301 -41.493 1.00 43.81 86 HIS A CA 1
ATOM 681 C C . HIS A 1 86 ? 12.857 20.303 -42.167 1.00 43.81 86 HIS A C 1
ATOM 683 O O . HIS A 1 86 ? 13.748 20.830 -41.497 1.00 43.81 86 HIS A O 1
ATOM 689 N N . PRO A 1 87 ? 12.732 20.559 -43.485 1.00 44.72 87 PRO A N 1
ATOM 690 C CA . PRO A 1 87 ? 13.550 21.559 -44.153 1.00 44.72 87 PRO A CA 1
ATOM 691 C C . PRO A 1 87 ? 13.117 22.967 -43.722 1.00 44.72 87 PRO A C 1
ATOM 693 O O . PRO A 1 87 ? 11.933 23.289 -43.686 1.00 44.72 87 PRO A O 1
ATOM 696 N N . ALA A 1 88 ? 14.125 23.767 -43.371 1.00 46.09 88 ALA A N 1
ATOM 697 C CA . ALA A 1 88 ? 14.131 25.197 -43.070 1.00 46.09 88 ALA A CA 1
ATOM 698 C C . ALA A 1 88 ? 12.828 25.979 -43.344 1.00 46.09 88 ALA A C 1
ATOM 700 O O . ALA A 1 88 ? 12.495 26.276 -44.490 1.00 46.09 88 ALA A O 1
ATOM 701 N N . GLN A 1 89 ? 12.179 26.444 -42.273 1.00 43.84 89 GLN A N 1
ATOM 702 C CA . GLN A 1 89 ? 11.293 27.607 -42.323 1.00 43.84 89 GLN A CA 1
ATOM 703 C C . GLN A 1 89 ? 11.937 28.743 -41.526 1.00 43.84 89 GLN A C 1
ATOM 705 O O . GLN A 1 89 ? 12.203 28.637 -40.330 1.00 43.84 89 GLN A O 1
ATOM 710 N N . THR A 1 90 ? 12.257 29.811 -42.245 1.00 40.78 90 THR A N 1
ATOM 711 C CA . THR A 1 90 ? 12.839 31.064 -41.769 1.00 40.78 90 THR A CA 1
ATOM 712 C C . THR A 1 90 ? 11.905 31.776 -40.780 1.00 40.78 90 THR A C 1
ATOM 714 O O . THR A 1 90 ? 10.722 31.946 -41.074 1.00 40.78 90 THR A O 1
ATOM 717 N N . PRO A 1 91 ? 12.401 32.271 -39.630 1.00 43.12 91 PRO A N 1
ATOM 718 C CA . PRO A 1 91 ? 11.595 33.093 -38.739 1.00 43.12 91 PRO A CA 1
ATOM 719 C C . PRO A 1 91 ? 11.533 34.530 -39.279 1.00 43.12 91 PRO A C 1
ATOM 721 O O . PRO A 1 91 ? 12.467 35.308 -39.106 1.00 43.12 91 PRO A O 1
ATOM 724 N N . SER A 1 92 ? 10.429 34.910 -39.928 1.00 44.81 92 SER A N 1
ATOM 725 C CA . SER A 1 92 ? 10.080 36.326 -40.096 1.00 44.81 92 SER A CA 1
ATOM 726 C C . SER A 1 92 ? 9.114 36.724 -38.982 1.00 44.81 92 SER A C 1
ATOM 728 O O . SER A 1 92 ? 7.911 36.489 -39.063 1.00 44.81 92 SER A O 1
ATOM 730 N N . SER A 1 93 ? 9.647 37.294 -37.903 1.00 50.56 93 SER A N 1
ATOM 731 C CA . SER A 1 93 ? 8.860 37.925 -36.843 1.00 50.56 93 SER A CA 1
ATOM 732 C C . SER A 1 93 ? 8.798 39.435 -37.085 1.00 50.56 93 SER A C 1
ATOM 734 O O . SER A 1 93 ? 9.660 40.181 -36.619 1.00 50.56 93 SER A O 1
ATOM 736 N N . ALA A 1 94 ? 7.780 39.897 -37.811 1.00 53.12 94 ALA A N 1
ATOM 737 C CA . ALA A 1 94 ? 7.382 41.302 -37.777 1.00 53.12 94 ALA A CA 1
ATOM 738 C C . ALA A 1 94 ? 6.511 41.546 -36.522 1.00 53.12 94 ALA A C 1
ATOM 740 O O . ALA A 1 94 ? 5.575 40.779 -36.285 1.00 53.12 94 ALA A O 1
ATOM 741 N N . PRO A 1 95 ? 6.787 42.572 -35.695 1.00 52.94 95 PRO A N 1
ATOM 742 C CA . PRO A 1 95 ? 5.991 42.845 -34.500 1.00 52.94 95 PRO A CA 1
ATOM 743 C C . PRO A 1 95 ? 4.587 43.375 -34.863 1.00 52.94 95 PRO A C 1
ATOM 745 O O . PRO A 1 95 ? 4.440 44.110 -35.844 1.00 52.94 95 PRO A O 1
ATOM 748 N N . PRO A 1 96 ? 3.543 43.047 -34.077 1.00 55.78 96 PRO A N 1
ATOM 749 C CA . PRO A 1 96 ? 2.173 43.466 -34.358 1.00 55.78 96 PRO A CA 1
ATOM 750 C C . PRO A 1 96 ? 2.030 44.985 -34.204 1.00 55.78 96 PRO A C 1
ATOM 752 O O . PRO A 1 96 ? 2.333 45.554 -33.152 1.00 55.78 96 PRO A O 1
ATOM 755 N N . GLN A 1 97 ? 1.547 45.659 -35.250 1.00 61.09 97 GLN A N 1
ATOM 756 C CA . GLN A 1 97 ? 1.282 47.095 -35.195 1.00 61.09 97 GLN A CA 1
ATOM 757 C C . GLN A 1 97 ? 0.111 47.385 -34.245 1.00 61.09 97 GLN A C 1
ATOM 759 O O . GLN A 1 97 ? -1.016 46.941 -34.466 1.00 61.09 97 GLN A O 1
ATOM 764 N N . ARG A 1 98 ? 0.375 48.144 -33.172 1.00 53.56 98 ARG A N 1
ATOM 765 C CA . ARG A 1 98 ? -0.661 48.660 -32.266 1.00 53.56 98 ARG A CA 1
ATOM 766 C C . ARG A 1 98 ? -1.583 49.601 -33.046 1.00 53.56 98 ARG A C 1
ATOM 768 O O . ARG A 1 98 ? -1.161 50.688 -33.435 1.00 53.56 98 ARG A O 1
ATOM 775 N N . ARG A 1 99 ? -2.847 49.213 -33.240 1.00 59.50 99 ARG A N 1
ATOM 776 C CA . ARG A 1 99 ? -3.896 50.129 -33.716 1.00 59.50 99 ARG A CA 1
ATOM 777 C C . ARG A 1 99 ? -4.059 51.263 -32.698 1.00 59.50 99 ARG A C 1
ATOM 779 O O . ARG A 1 99 ? -4.376 51.005 -31.539 1.00 59.50 99 ARG A O 1
ATOM 786 N N . LYS A 1 100 ? -3.817 52.505 -33.126 1.00 55.38 100 LYS A N 1
ATOM 787 C CA . LYS A 1 100 ? -4.172 53.712 -32.366 1.00 55.38 100 LYS A CA 1
ATOM 788 C C . LYS A 1 100 ? -5.698 53.760 -32.222 1.00 55.38 100 LYS A C 1
ATOM 790 O O . LYS A 1 100 ? -6.400 53.666 -33.221 1.00 55.38 100 LYS A O 1
ATOM 795 N N . LEU A 1 101 ? -6.184 53.888 -30.990 1.00 57.91 101 LEU A N 1
ATOM 796 C CA . LEU A 1 101 ? -7.582 54.188 -30.690 1.00 57.91 101 LEU A CA 1
ATOM 797 C C . LEU A 1 101 ? -7.791 55.692 -30.931 1.00 57.91 101 LEU A C 1
ATOM 799 O O . LEU A 1 101 ? -7.094 56.504 -30.320 1.00 57.91 101 LEU A O 1
ATOM 803 N N . GLU A 1 102 ? -8.672 56.064 -31.856 1.00 63.19 102 GLU A N 1
ATOM 804 C CA . GLU A 1 102 ? -9.011 57.468 -32.115 1.00 63.19 102 GLU A CA 1
ATOM 805 C C . GLU A 1 102 ? -9.886 58.003 -30.970 1.00 63.19 102 GLU A C 1
ATOM 807 O O . GLU A 1 102 ? -10.874 57.378 -30.583 1.00 63.19 102 GLU A O 1
ATOM 812 N N . LEU A 1 103 ? -9.485 59.135 -30.385 1.00 66.81 103 LEU A N 1
ATOM 813 C CA . LEU A 1 103 ? -10.232 59.826 -29.331 1.00 66.81 103 LEU A CA 1
ATOM 814 C C . LEU A 1 103 ? -11.338 60.689 -29.968 1.00 66.81 103 LEU A C 1
ATOM 816 O O . LEU A 1 103 ? -11.035 61.430 -30.906 1.00 66.81 103 LEU A O 1
ATOM 820 N N . PRO A 1 104 ? -12.588 60.649 -29.471 1.00 62.31 104 PRO A N 1
ATOM 821 C CA . PRO A 1 104 ? -13.651 61.514 -29.970 1.00 62.31 104 PRO A CA 1
ATOM 822 C C . PRO A 1 104 ? -13.380 62.980 -29.602 1.00 62.31 104 PRO A C 1
ATOM 824 O O . PRO A 1 104 ? -13.041 63.298 -28.462 1.00 62.31 104 PRO A O 1
ATOM 827 N N . SER A 1 105 ? -13.511 63.861 -30.593 1.00 66.25 105 SER A N 1
ATOM 828 C CA . SER A 1 105 ? -13.420 65.316 -30.445 1.00 66.25 105 SER A CA 1
ATOM 829 C C . SER A 1 105 ? -14.684 65.864 -29.777 1.00 66.25 105 SER A C 1
ATOM 831 O O . SER A 1 105 ? -15.781 65.411 -30.102 1.00 66.25 105 SER A O 1
ATOM 833 N N . ASN A 1 106 ? -14.530 66.846 -28.890 1.00 57.03 106 ASN A N 1
ATOM 834 C CA . ASN A 1 106 ? -15.620 67.673 -28.370 1.00 57.03 106 ASN A CA 1
ATOM 835 C C . ASN A 1 106 ? -15.266 69.145 -28.564 1.00 57.03 106 ASN A C 1
ATOM 837 O O . ASN A 1 106 ? -14.073 69.470 -28.358 1.00 57.03 106 ASN A O 1
#

Radius of gyration: 27.9 Å; chains: 1; bounding box: 32×80×59 Å